Protein AF-A0A6A3RDI0-F1 (afdb_monomer_lite)

Radius of gyration: 18.21 Å; chains: 1; bounding box: 46×41×40 Å

Foldseek 3Di:
DDKDWAQPQFDDPDDPDPDDDPPDDGDPDTWMWDWDADPVGPDTDDIDTDDDDQQDVVNVRDGCVSVVVD

Organism: NCBI:txid53985

Structure (mmCIF, N/CA/C/O backbone):
data_AF-A0A6A3RDI0-F1
#
_entry.id   AF-A0A6A3RDI0-F1
#
loop_
_atom_site.group_PDB
_atom_site.id
_atom_site.type_symbol
_atom_site.label_atom_id
_atom_site.label_alt_id
_atom_site.label_comp_id
_atom_site.label_asym_id
_atom_site.label_entity_id
_atom_site.label_seq_id
_atom_site.pdbx_PDB_ins_code
_atom_site.Cartn_x
_atom_site.Cartn_y
_atom_site.Cartn_z
_atom_site.occupancy
_atom_site.B_iso_or_equiv
_atom_site.auth_seq_id
_atom_site.auth_comp_id
_atom_site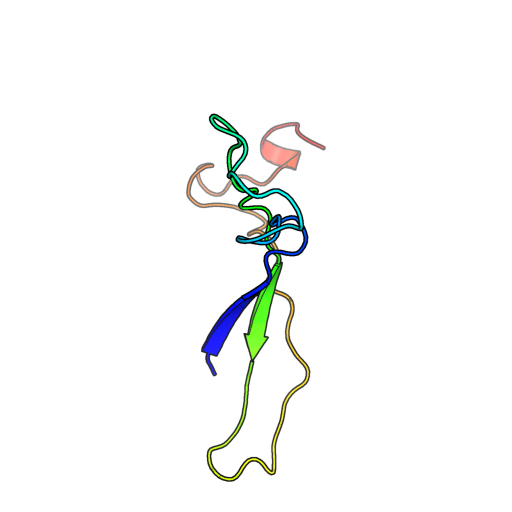.auth_asym_id
_atom_site.auth_atom_id
_atom_site.pdbx_PDB_model_num
ATOM 1 N N . MET A 1 1 ? 13.049 -4.336 -8.665 1.00 92.81 1 MET A N 1
ATOM 2 C CA . MET A 1 1 ? 11.629 -4.011 -8.423 1.00 92.81 1 MET A CA 1
ATOM 3 C C . MET A 1 1 ? 11.401 -4.100 -6.934 1.00 92.81 1 MET A C 1
ATOM 5 O O . MET A 1 1 ? 11.879 -5.062 -6.343 1.00 92.81 1 MET A O 1
ATOM 9 N N . ASP A 1 2 ? 10.731 -3.114 -6.357 1.00 95.38 2 ASP A N 1
ATOM 10 C CA . ASP A 1 2 ? 10.390 -3.090 -4.935 1.00 95.38 2 ASP A CA 1
ATOM 11 C C . ASP A 1 2 ? 8.962 -2.560 -4.732 1.00 95.38 2 ASP A C 1
ATOM 13 O O . ASP A 1 2 ? 8.427 -1.852 -5.593 1.00 95.38 2 ASP A O 1
ATOM 17 N N . GLU A 1 3 ? 8.335 -2.920 -3.615 1.00 96.75 3 GLU A N 1
ATOM 18 C CA . GLU A 1 3 ? 6.970 -2.525 -3.261 1.00 96.75 3 GLU A CA 1
ATOM 19 C C . GLU A 1 3 ? 6.963 -1.606 -2.040 1.00 96.75 3 GLU A C 1
ATOM 21 O O . GLU A 1 3 ? 7.544 -1.905 -0.998 1.00 96.75 3 GLU A O 1
ATOM 26 N N . THR A 1 4 ? 6.221 -0.503 -2.127 1.00 96.00 4 THR A N 1
ATOM 27 C CA . THR A 1 4 ? 6.052 0.430 -1.012 1.00 96.00 4 THR A CA 1
ATOM 28 C C . THR A 1 4 ? 4.589 0.794 -0.787 1.00 96.00 4 THR A C 1
ATOM 30 O O . THR A 1 4 ? 3.752 0.728 -1.687 1.00 96.00 4 THR A O 1
ATOM 33 N N . GLY A 1 5 ? 4.256 1.159 0.451 1.00 95.94 5 GLY A N 1
ATOM 34 C CA . GLY A 1 5 ? 2.917 1.593 0.841 1.00 95.94 5 GLY A CA 1
ATOM 35 C C . GLY A 1 5 ? 2.847 3.103 1.045 1.00 95.94 5 GLY A C 1
ATOM 36 O O . GLY A 1 5 ? 3.446 3.622 1.984 1.00 95.94 5 GLY A O 1
ATOM 37 N N . LEU A 1 6 ? 2.046 3.795 0.236 1.00 94.81 6 LEU A N 1
ATOM 38 C CA . LEU A 1 6 ? 1.753 5.220 0.389 1.00 94.81 6 LEU A CA 1
ATOM 39 C C . LEU A 1 6 ? 0.528 5.426 1.291 1.00 94.81 6 LEU A C 1
ATOM 41 O O . LEU A 1 6 ? -0.609 5.169 0.889 1.00 94.81 6 LEU A O 1
ATOM 45 N N . PHE A 1 7 ? 0.743 5.917 2.511 1.00 95.12 7 PHE A N 1
ATOM 46 C CA . PHE A 1 7 ? -0.314 6.139 3.503 1.00 95.12 7 PHE A CA 1
ATOM 47 C C . PHE A 1 7 ? -0.929 7.544 3.410 1.00 95.12 7 PHE A C 1
ATOM 49 O O . PHE A 1 7 ? -0.724 8.390 4.273 1.00 95.12 7 PHE A O 1
ATOM 56 N N . TYR A 1 8 ? -1.729 7.798 2.377 1.00 93.00 8 TYR A N 1
ATOM 57 C CA . TYR A 1 8 ? -2.283 9.133 2.100 1.00 93.00 8 TYR A CA 1
ATOM 58 C C . TYR A 1 8 ? -3.249 9.687 3.171 1.00 93.00 8 TYR A C 1
ATOM 60 O O . TYR A 1 8 ? -3.521 10.883 3.187 1.00 93.00 8 TYR A O 1
ATOM 68 N N . LYS A 1 9 ? -3.786 8.839 4.064 1.00 93.50 9 LYS A N 1
ATOM 69 C CA . LYS A 1 9 ? -4.630 9.264 5.203 1.00 93.50 9 LYS A CA 1
ATOM 70 C C . LYS A 1 9 ? -3.877 9.318 6.535 1.00 93.50 9 LYS A C 1
ATOM 72 O O . LYS A 1 9 ? -4.507 9.511 7.576 1.00 93.50 9 LYS A O 1
ATOM 77 N N . LEU A 1 10 ? -2.574 9.051 6.541 1.00 92.06 10 LEU A N 1
ATOM 78 C CA . LEU A 1 10 ? -1.786 9.062 7.766 1.00 92.06 10 LEU A CA 1
ATOM 79 C C . LEU A 1 10 ? -1.568 10.505 8.219 1.00 92.06 10 LEU A C 1
ATOM 81 O O . LEU A 1 10 ? -1.049 11.328 7.471 1.00 92.06 10 LEU A O 1
ATOM 85 N N . ALA A 1 11 ? -1.969 10.801 9.453 1.00 85.69 11 ALA A N 1
ATOM 86 C CA . ALA A 1 11 ? -1.661 12.083 10.066 1.00 85.69 11 ALA A CA 1
ATOM 87 C C . ALA A 1 11 ? -0.140 12.215 10.284 1.00 85.69 11 ALA A C 1
ATOM 89 O O . ALA A 1 11 ? 0.506 11.209 10.595 1.00 85.69 11 ALA A O 1
ATOM 90 N N . PRO A 1 12 ? 0.427 13.428 10.172 1.00 84.00 12 PRO A N 1
ATOM 91 C CA . PRO A 1 12 ? 1.822 13.677 10.510 1.00 84.00 12 PRO A CA 1
ATOM 92 C C . PRO A 1 12 ? 2.148 13.239 11.940 1.00 84.00 12 PRO A C 1
ATOM 94 O O . PRO A 1 12 ? 1.344 13.422 12.854 1.00 84.00 12 PRO A O 1
ATOM 97 N N . ASP A 1 13 ? 3.358 12.721 12.149 1.00 77.38 13 ASP A N 1
ATOM 98 C CA . ASP A 1 13 ? 3.825 12.323 13.485 1.00 77.38 13 ASP A CA 1
ATOM 99 C C . ASP A 1 13 ? 3.991 13.518 14.430 1.00 77.38 13 ASP A C 1
ATOM 101 O O . ASP A 1 13 ? 3.878 13.378 15.647 1.00 77.38 13 ASP A O 1
ATOM 105 N N . LYS A 1 14 ? 4.249 14.699 13.863 1.00 72.50 14 LYS A N 1
ATOM 106 C CA . LYS A 1 14 ? 4.359 15.968 14.577 1.00 72.50 14 LYS A CA 1
ATOM 107 C C . LYS A 1 14 ? 3.433 16.982 13.924 1.00 72.50 14 LYS A C 1
ATOM 109 O O . LYS A 1 14 ? 3.423 17.128 12.705 1.00 72.50 14 LYS A O 1
ATOM 114 N N . THR A 1 15 ? 2.667 17.684 14.745 1.00 74.06 15 THR A N 1
ATOM 115 C CA . THR A 1 15 ? 1.849 18.829 14.326 1.00 74.06 15 THR A CA 1
ATOM 116 C C . THR A 1 15 ? 2.338 20.075 15.070 1.00 74.06 15 THR A C 1
ATOM 118 O O . THR A 1 15 ? 3.287 19.989 15.845 1.00 74.06 15 THR A O 1
ATOM 121 N N . ILE A 1 16 ? 1.700 21.231 14.863 1.00 82.06 16 ILE A N 1
ATOM 122 C CA . ILE A 1 16 ? 1.976 22.451 15.651 1.00 82.06 16 ILE A CA 1
ATOM 123 C C . ILE A 1 16 ? 1.616 22.249 17.140 1.00 82.06 16 ILE A C 1
ATOM 125 O O . ILE A 1 16 ? 2.074 22.995 18.002 1.00 82.06 16 ILE A O 1
ATOM 129 N N . ALA A 1 17 ? 0.823 21.224 17.470 1.00 75.69 17 ALA A N 1
ATOM 130 C CA . ALA A 1 17 ? 0.533 20.884 18.854 1.00 75.69 17 ALA A CA 1
ATOM 131 C C . ALA A 1 17 ? 1.800 20.416 19.589 1.00 75.69 17 ALA A C 1
ATOM 133 O O . ALA A 1 17 ? 2.529 19.541 19.123 1.00 75.69 17 ALA A O 1
ATOM 134 N N . SER A 1 18 ? 2.009 20.949 20.793 1.00 75.12 18 SER A N 1
ATOM 135 C CA . SER A 1 18 ? 3.119 20.587 21.685 1.00 75.12 18 SER A CA 1
ATOM 136 C C . SER A 1 18 ? 3.023 19.169 22.258 1.00 75.12 18 SER A C 1
ATOM 138 O O . SER A 1 18 ? 4.000 18.658 22.799 1.00 75.12 18 SER A O 1
ATOM 140 N N . ARG A 1 19 ? 1.854 18.526 22.147 1.00 72.38 19 ARG A N 1
ATOM 141 C CA . ARG A 1 19 ? 1.590 17.162 22.617 1.00 72.38 19 ARG A CA 1
ATOM 142 C C . ARG A 1 19 ? 0.787 16.377 21.588 1.00 72.38 19 ARG A C 1
ATOM 144 O O . ARG A 1 19 ? -0.081 16.930 20.913 1.00 72.38 19 ARG A O 1
ATOM 151 N N . GLN A 1 20 ? 1.070 15.082 21.489 1.00 70.75 20 GLN A N 1
ATOM 152 C CA . GLN A 1 20 ? 0.299 14.172 20.649 1.00 70.75 20 GLN A CA 1
ATOM 153 C C . GLN A 1 20 ? -1.108 13.996 21.239 1.00 70.75 20 GLN A C 1
ATOM 155 O O . GLN A 1 20 ? -1.272 13.941 22.456 1.00 70.75 20 GLN A O 1
ATOM 160 N N . ILE A 1 21 ? -2.129 13.916 20.382 1.00 75.31 21 ILE A N 1
ATOM 161 C CA . ILE A 1 21 ? -3.491 13.596 20.825 1.00 75.31 21 ILE A CA 1
ATOM 162 C C . ILE A 1 21 ? -3.501 12.136 21.282 1.00 75.31 21 ILE A C 1
ATOM 164 O O . ILE A 1 21 ? -3.331 11.220 20.472 1.00 75.31 21 ILE A O 1
ATOM 168 N N . GLU A 1 22 ? -3.678 11.923 22.583 1.00 78.69 22 GLU A N 1
ATOM 169 C CA . GLU A 1 22 ? -3.787 10.587 23.159 1.00 78.69 22 GLU A CA 1
ATOM 170 C C . GLU A 1 22 ? -5.022 9.856 22.615 1.00 78.69 22 GLU A C 1
ATOM 172 O O . GLU A 1 22 ? -6.060 10.454 22.334 1.00 78.69 22 GLU A O 1
ATOM 177 N N . GLY A 1 23 ? -4.896 8.545 22.408 1.00 82.06 23 GLY A N 1
ATOM 178 C CA . GLY A 1 23 ? -5.981 7.704 21.892 1.00 82.06 23 GLY A CA 1
ATOM 179 C C . GLY A 1 23 ? -6.233 7.790 20.379 1.00 82.06 23 GLY A C 1
ATOM 180 O O . GLY A 1 23 ? -7.004 6.989 19.849 1.00 82.06 23 GLY A O 1
ATOM 181 N N . ALA A 1 24 ? -5.569 8.688 19.642 1.00 81.69 24 ALA A N 1
ATOM 182 C CA . ALA A 1 24 ? -5.737 8.784 18.193 1.00 81.69 24 ALA A CA 1
ATOM 183 C C . ALA A 1 24 ? -5.036 7.624 17.455 1.00 81.69 24 ALA A C 1
ATOM 185 O O . ALA A 1 24 ? -3.806 7.522 17.417 1.00 81.69 24 ALA A O 1
ATOM 186 N N . LYS A 1 25 ? -5.818 6.746 16.814 1.00 87.38 25 LYS A N 1
ATOM 187 C CA . LYS A 1 25 ? -5.285 5.639 16.005 1.00 87.38 25 LYS A CA 1
ATOM 188 C C . LYS A 1 25 ? -4.806 6.148 14.645 1.00 87.38 25 LYS A C 1
ATOM 190 O O . LYS A 1 25 ? -5.591 6.678 13.863 1.00 87.38 25 LYS A O 1
ATOM 195 N N . LYS A 1 26 ? -3.530 5.909 14.322 1.00 89.00 26 LYS A N 1
ATOM 196 C CA . LYS A 1 26 ? -2.968 6.196 12.993 1.00 89.00 26 LYS A CA 1
ATOM 197 C C . LYS A 1 26 ? -3.743 5.444 11.908 1.00 89.00 26 LYS A C 1
ATOM 199 O O . LYS A 1 26 ? -3.905 4.221 11.983 1.00 89.00 26 LYS A O 1
ATOM 204 N N . SER A 1 27 ? -4.195 6.171 10.888 1.00 92.56 27 SER A N 1
ATOM 205 C CA . SER A 1 27 ? -4.818 5.564 9.714 1.00 92.56 27 SER A CA 1
ATOM 206 C C . SER A 1 27 ? -3.802 4.689 8.985 1.00 92.56 27 SER A C 1
ATOM 208 O O . SER A 1 27 ? -2.712 5.140 8.648 1.00 92.56 27 SER A O 1
ATOM 210 N N . LYS A 1 28 ? -4.165 3.430 8.732 1.00 93.81 28 LYS A N 1
ATOM 211 C CA . LYS A 1 28 ? -3.359 2.488 7.937 1.00 93.81 28 LYS A CA 1
ATOM 212 C C . LYS A 1 28 ? -3.860 2.355 6.498 1.00 93.81 28 LYS A C 1
ATOM 214 O O . LYS A 1 28 ? -3.449 1.438 5.792 1.00 93.81 28 LYS A O 1
ATOM 219 N N . VAL A 1 29 ? -4.770 3.236 6.077 1.00 94.94 29 VAL A N 1
ATOM 220 C CA . VAL A 1 29 ? -5.265 3.263 4.699 1.00 94.94 29 VAL A CA 1
ATOM 221 C C . VAL A 1 29 ? -4.106 3.667 3.795 1.00 94.94 29 VAL A C 1
ATOM 223 O O . VAL A 1 29 ? -3.499 4.721 3.995 1.00 94.94 29 VAL A O 1
ATOM 226 N N . ARG A 1 30 ? -3.782 2.801 2.836 1.00 95.94 30 ARG A N 1
ATOM 227 C CA . ARG A 1 30 ? -2.620 2.945 1.964 1.00 95.94 30 ARG A CA 1
ATOM 228 C C . ARG A 1 30 ? -2.925 2.489 0.551 1.00 95.94 30 ARG A C 1
ATOM 230 O O . ARG A 1 30 ? -3.757 1.606 0.359 1.00 95.94 30 ARG A O 1
ATOM 237 N N . VAL A 1 31 ? -2.197 3.061 -0.395 1.00 96.38 31 VAL A N 1
ATOM 238 C CA . VAL A 1 31 ? -2.075 2.559 -1.763 1.00 96.38 31 VAL A CA 1
ATOM 239 C C . VAL A 1 31 ? -0.742 1.826 -1.853 1.00 96.38 31 VAL A C 1
ATOM 241 O O . VAL A 1 31 ? 0.279 2.378 -1.445 1.00 96.38 31 VAL A O 1
ATOM 244 N N . THR A 1 32 ? -0.742 0.584 -2.328 1.00 97.12 32 THR A N 1
ATOM 245 C CA . THR A 1 32 ? 0.507 -0.144 -2.579 1.00 97.12 32 THR A CA 1
ATOM 246 C C . THR A 1 32 ? 0.997 0.199 -3.980 1.00 97.12 32 THR A C 1
ATOM 248 O O . THR A 1 32 ? 0.220 0.162 -4.933 1.00 97.12 32 THR A O 1
ATOM 251 N N . VAL A 1 33 ? 2.272 0.548 -4.099 1.00 96.75 33 VAL A N 1
ATOM 252 C CA . VAL A 1 33 ? 2.907 0.960 -5.351 1.00 96.75 33 VAL A CA 1
ATOM 253 C C . VAL A 1 33 ? 4.123 0.080 -5.588 1.00 96.75 33 VAL A C 1
ATOM 255 O O . VAL A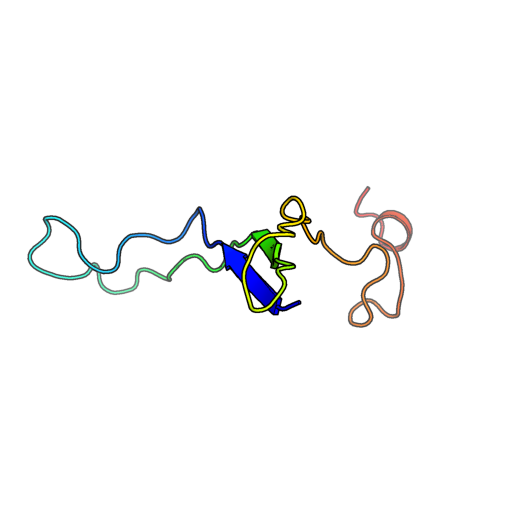 1 33 ? 4.969 -0.049 -4.704 1.00 96.75 33 VAL A O 1
ATOM 258 N N . ALA A 1 34 ? 4.217 -0.502 -6.778 1.00 97.00 34 ALA A N 1
ATOM 259 C CA . ALA A 1 34 ? 5.424 -1.169 -7.232 1.00 97.00 34 ALA A CA 1
ATOM 260 C C . ALA A 1 34 ? 6.281 -0.209 -8.059 1.00 97.00 34 ALA A C 1
ATOM 262 O O . ALA A 1 34 ? 5.811 0.395 -9.028 1.00 97.00 34 ALA A O 1
ATOM 263 N N . LEU A 1 35 ? 7.546 -0.094 -7.668 1.00 96.12 35 LEU A N 1
ATOM 264 C CA . LEU A 1 35 ? 8.549 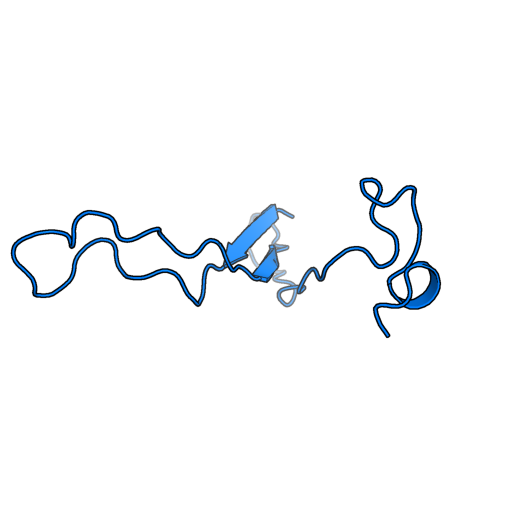0.738 -8.316 1.00 96.12 35 LEU A CA 1
ATOM 265 C C . LEU A 1 35 ? 9.601 -0.159 -8.969 1.00 96.12 35 LEU A C 1
ATOM 267 O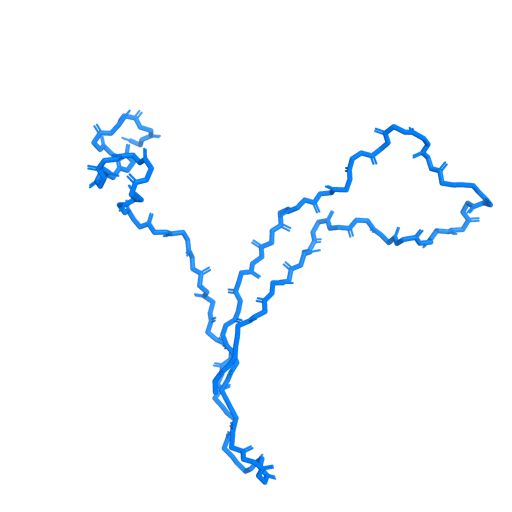 O . LEU A 1 35 ? 10.109 -1.111 -8.365 1.00 96.12 35 LEU A O 1
ATOM 271 N N . THR A 1 36 ? 9.935 0.141 -10.222 1.00 96.81 36 THR A N 1
ATOM 272 C CA . THR A 1 36 ? 10.923 -0.623 -10.990 1.00 96.81 36 THR A CA 1
ATOM 273 C C . THR A 1 36 ? 11.928 0.328 -11.618 1.00 96.81 36 THR A C 1
ATOM 275 O O . THR A 1 36 ? 11.553 1.204 -12.393 1.00 96.81 36 THR A O 1
ATOM 278 N N . TYR A 1 37 ? 13.196 0.126 -11.265 1.00 96.38 37 TYR A N 1
ATOM 279 C CA . TYR A 1 37 ? 14.333 0.917 -11.717 1.00 96.38 37 TYR A CA 1
ATOM 280 C C . TYR A 1 37 ? 15.558 0.016 -11.896 1.00 96.38 37 TYR A C 1
ATOM 282 O O . TYR A 1 37 ? 15.694 -0.975 -11.164 1.00 96.38 37 TYR A O 1
ATOM 290 N N . ASN A 1 38 ? 16.426 0.341 -12.853 1.00 94.75 38 ASN A N 1
ATOM 291 C CA . ASN A 1 38 ? 17.755 -0.261 -12.991 1.00 94.75 38 ASN A CA 1
ATOM 292 C C . ASN A 1 38 ? 18.792 0.455 -12.102 1.00 94.75 38 ASN A C 1
ATOM 294 O O . ASN A 1 38 ? 18.511 1.483 -11.500 1.00 94.75 38 ASN A O 1
ATOM 298 N N . ALA A 1 39 ? 19.980 -0.130 -11.943 1.00 94.06 39 ALA A N 1
ATOM 299 C CA . ALA A 1 39 ? 20.955 0.326 -10.945 1.00 94.06 39 ALA A CA 1
ATOM 300 C C . ALA A 1 39 ? 21.560 1.711 -11.247 1.00 94.06 39 ALA A C 1
ATOM 302 O O . ALA A 1 39 ? 21.820 2.485 -10.330 1.00 94.06 39 ALA A O 1
ATOM 303 N N . ASP A 1 40 ? 21.802 1.998 -12.523 1.00 95.38 40 ASP A N 1
ATOM 304 C CA . ASP A 1 40 ? 22.316 3.268 -13.054 1.00 95.38 40 ASP A CA 1
ATOM 305 C C . ASP A 1 40 ? 21.208 4.299 -13.269 1.00 95.38 40 ASP A C 1
ATOM 307 O O . ASP A 1 40 ? 21.452 5.504 -13.276 1.00 95.38 40 ASP A O 1
ATOM 311 N N . GLY A 1 41 ? 19.987 3.808 -13.443 1.00 91.75 41 GLY A N 1
ATOM 312 C CA . GLY A 1 41 ? 18.806 4.619 -13.374 1.00 91.75 41 GLY A CA 1
ATOM 313 C C . GLY A 1 41 ? 18.310 5.264 -14.661 1.00 91.75 41 GLY A C 1
ATOM 314 O O . GLY A 1 41 ? 17.494 6.191 -14.660 1.00 91.75 41 GLY A O 1
ATOM 315 N N . SER A 1 42 ? 18.800 4.761 -15.779 1.00 94.94 42 SER A N 1
ATOM 316 C CA . SER A 1 42 ? 18.347 5.139 -17.111 1.00 94.94 42 SER A CA 1
ATOM 317 C C . SER A 1 42 ? 16.956 4.591 -17.463 1.00 94.94 42 SER A C 1
ATOM 319 O O . SER A 1 42 ? 16.269 5.177 -18.298 1.00 94.94 42 SER A O 1
ATOM 321 N N . ASP A 1 43 ? 16.514 3.504 -16.824 1.00 94.38 43 ASP A N 1
ATOM 322 C CA . ASP A 1 43 ? 15.219 2.860 -17.062 1.00 94.38 43 ASP A CA 1
ATOM 323 C C . ASP A 1 43 ? 14.356 2.919 -15.796 1.00 94.38 43 ASP A C 1
ATOM 325 O O . ASP A 1 43 ? 14.426 2.049 -14.921 1.00 94.38 43 ASP A O 1
ATOM 329 N N . MET A 1 44 ? 13.526 3.965 -15.710 1.00 94.88 44 MET A N 1
ATOM 330 C CA . MET A 1 44 ? 12.452 4.073 -14.723 1.00 94.88 44 MET A CA 1
ATOM 331 C C . MET A 1 44 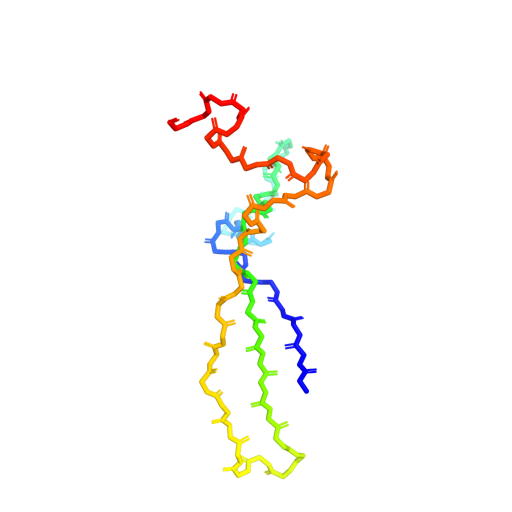? 11.116 3.738 -15.350 1.00 94.88 44 MET A C 1
ATOM 333 O O . MET A 1 44 ? 10.625 4.448 -16.228 1.00 94.88 44 MET A O 1
ATOM 337 N N . ARG A 1 45 ? 10.488 2.680 -14.843 1.00 95.38 45 ARG A N 1
ATOM 338 C CA . ARG A 1 45 ? 9.113 2.355 -15.214 1.00 95.38 45 ARG A CA 1
ATOM 339 C C . ARG A 1 45 ? 8.147 3.229 -14.436 1.00 95.38 45 ARG A C 1
ATOM 341 O O . ARG A 1 45 ? 8.410 3.611 -13.295 1.00 95.38 45 ARG A O 1
ATOM 348 N N . GLU A 1 46 ? 7.010 3.511 -15.060 1.00 96.19 46 GLU A N 1
ATOM 349 C CA . GLU A 1 46 ? 5.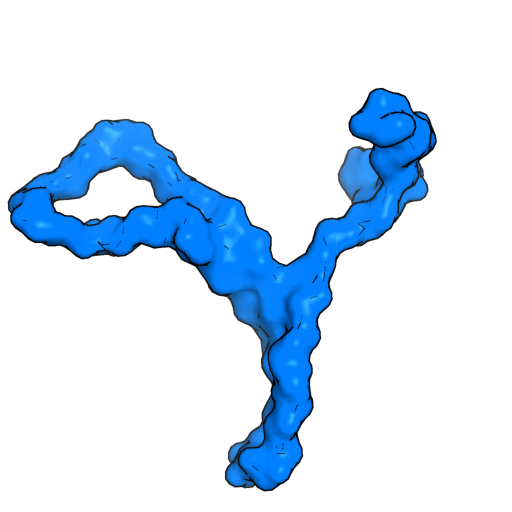923 4.212 -14.391 1.00 96.19 46 GLU A CA 1
ATOM 350 C C . GLU A 1 46 ? 5.482 3.438 -13.137 1.00 96.19 46 GLU A C 1
ATOM 352 O O . GLU A 1 46 ? 5.418 2.202 -13.166 1.00 96.19 46 GLU A O 1
ATOM 357 N N . PRO A 1 47 ? 5.182 4.136 -12.025 1.00 95.56 47 PRO A N 1
ATOM 358 C CA . PRO A 1 47 ? 4.712 3.487 -10.811 1.00 95.56 47 PRO A CA 1
ATOM 359 C C . PRO A 1 47 ? 3.444 2.669 -11.063 1.00 95.56 47 PRO A C 1
ATOM 361 O O . PRO A 1 47 ? 2.435 3.190 -11.541 1.00 95.56 47 PRO A O 1
ATOM 364 N N . PHE A 1 48 ? 3.468 1.391 -10.688 1.00 96.56 48 PHE A N 1
ATOM 365 C CA . PHE A 1 48 ? 2.322 0.505 -10.859 1.00 96.56 48 PHE A CA 1
ATOM 366 C C . PHE A 1 48 ? 1.498 0.430 -9.572 1.00 96.56 48 PHE A C 1
ATOM 368 O O . PHE A 1 48 ? 2.004 0.035 -8.518 1.00 96.56 48 PHE A O 1
ATOM 375 N N . ILE A 1 49 ? 0.219 0.802 -9.648 1.00 96.12 49 ILE A N 1
ATOM 376 C CA . ILE A 1 49 ? -0.690 0.775 -8.498 1.00 96.12 49 ILE A CA 1
ATOM 377 C C . ILE A 1 49 ? -1.238 -0.637 -8.291 1.00 96.12 49 ILE A C 1
ATOM 379 O O . ILE A 1 49 ? -1.957 -1.175 -9.133 1.00 96.12 49 ILE A O 1
ATOM 383 N N . ILE A 1 50 ? -0.953 -1.218 -7.127 1.00 95.94 50 ILE A N 1
ATOM 384 C CA . ILE A 1 50 ? -1.446 -2.537 -6.735 1.00 95.94 50 ILE A CA 1
ATOM 385 C C . ILE A 1 50 ? -2.748 -2.373 -5.945 1.00 95.94 50 ILE A C 1
ATOM 387 O O . ILE A 1 50 ? -2.770 -1.856 -4.825 1.00 95.94 50 ILE A O 1
ATOM 391 N N . GLY A 1 51 ? -3.843 -2.841 -6.545 1.00 93.62 51 GLY A N 1
ATOM 392 C CA . GLY A 1 51 ? -5.157 -2.916 -5.911 1.00 93.62 51 GLY A CA 1
ATOM 393 C C . GLY A 1 51 ? -5.325 -4.122 -4.981 1.00 93.62 51 GLY A C 1
ATOM 394 O O . GLY A 1 51 ? -4.425 -4.937 -4.775 1.00 93.62 51 GLY A O 1
ATOM 395 N N . HIS A 1 52 ? -6.525 -4.265 -4.419 1.00 90.75 52 HIS A N 1
ATOM 396 C CA . HIS A 1 52 ? -6.879 -5.453 -3.646 1.00 90.75 52 HIS A CA 1
ATOM 397 C C . HIS A 1 52 ? -7.110 -6.666 -4.555 1.00 90.75 52 HIS A C 1
ATOM 399 O O . HIS A 1 52 ? -7.611 -6.547 -5.671 1.00 90.75 52 HIS A O 1
ATOM 405 N N . ALA A 1 53 ? -6.773 -7.857 -4.055 1.00 92.81 53 ALA A N 1
ATOM 406 C CA . ALA A 1 53 ? -7.028 -9.095 -4.779 1.00 92.81 53 ALA A CA 1
ATOM 407 C C . ALA A 1 53 ? -8.534 -9.278 -5.025 1.00 92.81 53 ALA A C 1
ATOM 409 O O . ALA A 1 53 ? -9.319 -9.229 -4.082 1.00 92.81 53 ALA A O 1
ATOM 410 N N . ASN A 1 54 ? -8.923 -9.579 -6.267 1.00 92.88 54 ASN A N 1
ATOM 411 C CA . ASN A 1 54 ? -10.324 -9.840 -6.622 1.00 92.88 54 ASN A CA 1
ATOM 412 C C . ASN A 1 54 ? -10.918 -11.035 -5.846 1.00 92.88 54 ASN A C 1
ATOM 414 O O . ASN A 1 54 ? -12.091 -11.046 -5.497 1.00 92.88 54 ASN A O 1
ATOM 418 N N . LYS A 1 55 ? -10.091 -12.048 -5.551 1.00 95.69 55 LYS A N 1
ATOM 419 C CA . LYS A 1 55 ? -10.480 -13.271 -4.830 1.00 95.69 55 LYS A CA 1
ATOM 420 C C . LYS A 1 55 ? -9.518 -13.551 -3.672 1.00 95.69 55 LYS A C 1
ATOM 422 O O . LYS A 1 55 ? -8.628 -14.399 -3.802 1.00 95.69 55 LYS A O 1
ATOM 427 N N . PRO A 1 56 ? -9.631 -12.835 -2.541 1.00 94.75 56 PRO A N 1
ATOM 428 C CA . PRO A 1 56 ? -8.676 -12.960 -1.448 1.00 94.75 56 PRO A CA 1
ATOM 429 C C . PRO A 1 56 ? -8.698 -14.354 -0.814 1.00 94.75 56 PRO A C 1
ATOM 431 O O . PRO A 1 56 ? -9.747 -14.979 -0.637 1.00 94.75 56 PRO A O 1
ATOM 434 N N . ARG A 1 57 ? -7.524 -14.837 -0.393 1.00 95.62 57 ARG A N 1
ATOM 435 C CA . ARG A 1 57 ? -7.397 -16.142 0.282 1.00 95.62 57 ARG A CA 1
ATOM 436 C C . ARG A 1 57 ? -8.162 -16.198 1.607 1.00 95.62 57 ARG A C 1
ATOM 438 O O . ARG A 1 57 ? -8.742 -17.234 1.913 1.00 95.62 57 ARG A O 1
ATOM 445 N N . CYS A 1 58 ? -8.221 -15.087 2.346 1.00 95.31 58 CYS A N 1
ATOM 446 C CA . CYS A 1 58 ? -8.985 -14.985 3.595 1.00 95.31 58 CYS A CA 1
ATOM 447 C C . CYS A 1 58 ? -10.493 -15.208 3.396 1.00 95.31 58 CYS A C 1
ATOM 449 O O . CYS A 1 58 ? -11.157 -15.687 4.309 1.00 95.31 58 CYS A O 1
ATOM 451 N N . PHE A 1 59 ? -11.014 -14.962 2.191 1.00 94.56 59 PHE A N 1
ATOM 452 C CA . PHE A 1 59 ? -12.407 -15.223 1.830 1.00 94.56 59 PHE A CA 1
ATOM 453 C C . PHE A 1 59 ? -12.575 -16.520 1.037 1.00 94.56 59 PHE A C 1
ATOM 455 O O . PHE A 1 59 ? -13.468 -16.635 0.202 1.00 94.56 59 PHE A O 1
ATOM 462 N N . LYS A 1 60 ? -11.701 -17.512 1.256 1.00 96.62 60 LYS A N 1
ATOM 463 C CA . LYS A 1 60 ? -11.744 -18.808 0.555 1.00 96.62 60 LYS A CA 1
ATOM 464 C C . LYS A 1 60 ? -11.752 -18.647 -0.976 1.00 96.62 60 LYS A C 1
ATOM 466 O O . LYS A 1 60 ? -12.400 -19.420 -1.673 1.00 96.62 60 LYS A O 1
ATOM 471 N N . LYS A 1 61 ? -11.035 -17.637 -1.492 1.00 95.75 61 LYS A N 1
ATOM 472 C CA . LYS A 1 61 ? -10.969 -17.283 -2.923 1.00 95.75 61 LYS A CA 1
ATOM 473 C C . LYS A 1 61 ? -12.330 -16.921 -3.549 1.00 95.75 61 LYS A C 1
ATOM 475 O O . LYS A 1 61 ? -12.495 -17.053 -4.760 1.00 95.75 61 LYS A O 1
ATOM 480 N N . LYS A 1 62 ? -13.289 -16.453 -2.750 1.00 95.94 62 LYS A N 1
ATOM 481 C CA . LYS A 1 62 ? -14.543 -15.865 -3.238 1.00 95.94 62 LYS A CA 1
ATOM 482 C C . LYS A 1 62 ? -14.342 -14.394 -3.604 1.00 95.94 62 LYS A C 1
ATOM 484 O O . LYS A 1 62 ? -13.531 -13.712 -2.974 1.00 95.94 62 LYS A O 1
ATOM 489 N N . SER A 1 63 ? -15.040 -13.935 -4.638 1.00 95.31 63 SER A N 1
ATOM 490 C CA . SER A 1 63 ? -15.107 -12.520 -5.017 1.00 95.31 63 SER A CA 1
ATOM 491 C C . SER A 1 63 ? -16.116 -11.758 -4.157 1.00 95.31 63 SER A C 1
ATOM 493 O O . SER A 1 63 ? -16.860 -12.360 -3.385 1.00 95.31 63 SER A O 1
ATOM 495 N N . GLY A 1 64 ? -16.155 -10.429 -4.281 1.00 93.50 64 GLY A N 1
ATOM 496 C CA . GLY A 1 64 ? -17.144 -9.628 -3.555 1.00 93.50 64 GLY A CA 1
ATOM 497 C C . GLY A 1 64 ? -18.588 -9.936 -3.964 1.00 93.50 64 GLY A C 1
ATOM 498 O O . GLY A 1 64 ? -19.452 -10.013 -3.096 1.00 93.50 64 GLY A O 1
ATOM 499 N N . SER A 1 65 ? -18.832 -10.211 -5.249 1.00 94.81 65 SER A N 1
ATOM 500 C CA . SER A 1 65 ? -20.149 -10.628 -5.753 1.00 94.81 65 SER A CA 1
ATOM 501 C C . SER A 1 65 ? -20.561 -12.005 -5.220 1.00 94.81 65 SER A C 1
ATOM 503 O O . SER A 1 65 ? -21.700 -12.184 -4.808 1.00 94.81 65 SER A O 1
ATOM 505 N N . ASP A 1 66 ? -19.621 -12.955 -5.104 1.00 95.38 66 ASP A N 1
ATOM 506 C CA . ASP A 1 66 ? -19.879 -14.269 -4.476 1.00 95.38 66 ASP A CA 1
ATOM 507 C C . ASP A 1 66 ? -20.250 -14.166 -2.979 1.00 95.38 66 ASP A C 1
ATOM 509 O O . ASP A 1 66 ? -20.705 -15.143 -2.376 1.00 95.38 66 ASP A O 1
ATOM 513 N N . LEU A 1 67 ? -19.982 -13.015 -2.354 1.00 94.81 67 LEU A N 1
ATOM 514 C CA . LEU A 1 67 ? -20.255 -12.715 -0.946 1.00 94.81 67 LEU A CA 1
ATOM 515 C C . LEU A 1 67 ? -21.424 -11.732 -0.760 1.00 94.81 67 LEU A C 1
ATOM 517 O O . LEU A 1 67 ? -21.772 -11.441 0.382 1.00 94.81 67 LEU A O 1
ATOM 521 N N . GLY A 1 68 ? -22.027 -11.235 -1.846 1.00 94.56 68 GLY A N 1
ATOM 522 C CA . GLY A 1 68 ? -23.148 -10.290 -1.805 1.00 94.56 68 GLY A CA 1
ATOM 523 C C . GLY A 1 68 ? -22.775 -8.863 -1.389 1.00 94.56 68 GLY A C 1
ATOM 524 O O . GLY A 1 68 ? -23.624 -8.142 -0.874 1.00 94.56 68 GLY A O 1
ATOM 525 N N . PHE A 1 69 ? -21.515 -8.450 -1.561 1.00 89.25 69 PHE A N 1
ATOM 526 C CA . PHE A 1 69 ? -21.097 -7.065 -1.293 1.00 89.25 69 PHE A CA 1
ATOM 527 C C . PHE A 1 69 ? -21.428 -6.092 -2.434 1.00 89.25 69 PHE A C 1
ATOM 529 O O . PHE A 1 69 ? -21.433 -4.883 -2.204 1.00 89.25 69 PHE A O 1
ATOM 536 N N . PHE A 1 70 ? -21.664 -6.617 -3.639 1.00 84.50 70 PHE A N 1
ATOM 537 C CA . PHE A 1 70 ? -21.972 -5.881 -4.865 1.00 84.50 70 PHE A CA 1
ATOM 538 C C . PHE A 1 70 ? -23.138 -6.546 -5.586 1.00 84.50 70 PHE A C 1
ATOM 540 O O . PHE A 1 70 ? -23.194 -7.799 -5.529 1.00 84.50 70 PHE A O 1
#

pLDDT: mean 91.07, std 7.33, range [70.75, 97.12]

Sequence (70 aa):
MDETGLFYKLAPDKTIASRQIEGAKKSKVRVTVALTYNADGSDMREPFIIGHANKPRCFKKKSGSDLGFF

Secondary structure (DSSP, 8-state):
-EEEEE-TTPPPS--SSSS--TT-PPP---EEEEE-B-SSSS-BPPPEEE---SS-GGGTT--SGGGT--